Protein AF-A0A3M1B9X0-F1 (afdb_monomer)

Secondary structure (DSSP, 8-state):
--TTS-THHHHHHHHHHHHHHHHHHHHHHHHHHHHHHHHHHHHHHHHHHHHHHTB--SSTT----B--HHHHHHHH--

Solvent-accessible surface area (backbone atoms only — not comparable to full-atom values): 4728 Å² total; per-residue (Å²): 145,76,89,70,85,48,81,65,58,66,56,57,60,60,60,52,52,59,56,51,50,52,49,50,52,50,52,50,51,51,54,49,49,52,54,54,49,53,50,48,62,67,45,48,61,54,51,50,50,54,61,56,66,26,44,66,39,100,45,95,88,52,89,79,47,86,44,65,60,66,62,54,49,57,73,66,62,123

pLDDT: mean 76.31, std 15.63, range [48.62, 97.94]

Mean predicted aligned error: 12.6 Å

Foldseek 3Di:
DPPPPDPVVVVVVVVVPVVVVVVVVVVVVVVVCVVVVVVCVVCVVVVVVVVQVQQPDPDSPDRPDGDPVVVVVVVVPD

Structure (mmCIF, N/CA/C/O backbone):
data_AF-A0A3M1B9X0-F1
#
_entry.id   AF-A0A3M1B9X0-F1
#
loop_
_atom_site.group_PDB
_atom_site.id
_atom_site.type_symbol
_atom_site.label_atom_id
_atom_site.label_alt_id
_atom_site.label_comp_id
_atom_site.label_asym_id
_atom_site.label_entity_id
_atom_site.label_seq_id
_atom_site.pdbx_PDB_ins_code
_atom_site.Cartn_x
_atom_site.Cartn_y
_atom_site.Cartn_z
_atom_site.occupancy
_atom_site.B_iso_or_equiv
_atom_site.auth_seq_id
_atom_site.auth_comp_id
_atom_site.auth_asym_id
_atom_site.auth_atom_id
_atom_site.pdbx_PDB_model_num
ATOM 1 N N . MET A 1 1 ? 29.385 -2.205 -57.683 1.00 48.62 1 MET A N 1
ATOM 2 C CA . MET A 1 1 ? 29.815 -1.432 -56.490 1.00 48.62 1 MET A CA 1
ATOM 3 C C . MET A 1 1 ? 28.642 -1.118 -55.537 1.00 48.62 1 MET A C 1
ATOM 5 O O . MET A 1 1 ? 28.519 0.009 -55.091 1.00 48.62 1 MET A O 1
ATOM 9 N N . SER A 1 2 ? 27.773 -2.085 -55.189 1.00 57.22 2 SER A N 1
ATOM 10 C CA . SER A 1 2 ? 26.632 -1.854 -54.261 1.00 57.22 2 SER A CA 1
ATOM 11 C C . SER A 1 2 ? 26.470 -2.944 -53.179 1.00 57.22 2 SER A C 1
ATOM 13 O O . SER A 1 2 ? 25.687 -2.792 -52.252 1.00 57.22 2 SER A O 1
ATOM 15 N N . ALA A 1 3 ? 27.283 -4.005 -53.204 1.00 57.81 3 ALA A N 1
ATOM 16 C CA . ALA A 1 3 ? 27.176 -5.132 -52.267 1.00 57.81 3 ALA A CA 1
ATOM 17 C C . ALA A 1 3 ? 28.097 -5.025 -51.029 1.00 57.81 3 ALA A C 1
ATOM 19 O O . ALA A 1 3 ? 28.376 -6.024 -50.376 1.00 57.81 3 ALA A O 1
ATOM 20 N N . MET A 1 4 ? 28.592 -3.824 -50.708 1.00 56.72 4 MET A N 1
ATOM 21 C CA . MET A 1 4 ? 29.501 -3.576 -49.576 1.00 56.72 4 MET A CA 1
ATOM 22 C C . MET A 1 4 ? 28.887 -2.642 -48.516 1.00 56.72 4 MET A C 1
ATOM 24 O O . MET A 1 4 ? 29.609 -2.116 -47.673 1.00 56.72 4 MET A O 1
ATOM 28 N N . ALA A 1 5 ? 27.559 -2.445 -48.530 1.00 59.88 5 ALA A N 1
ATOM 29 C CA . ALA A 1 5 ? 26.805 -1.914 -47.389 1.00 59.88 5 ALA A CA 1
ATOM 30 C C . ALA A 1 5 ? 26.751 -3.022 -46.324 1.00 59.88 5 ALA A C 1
ATOM 32 O O . ALA A 1 5 ? 25.896 -3.904 -46.301 1.00 59.88 5 ALA A O 1
ATOM 33 N N . ASN A 1 6 ? 27.850 -3.049 -45.587 1.00 60.91 6 ASN A N 1
ATOM 34 C CA . ASN A 1 6 ? 28.471 -4.194 -44.960 1.00 60.91 6 ASN A CA 1
ATOM 35 C C . ASN A 1 6 ? 27.737 -4.609 -43.677 1.00 60.91 6 ASN A C 1
ATOM 37 O O . ASN A 1 6 ? 27.219 -3.785 -42.925 1.00 60.91 6 ASN A O 1
ATOM 41 N N . SER A 1 7 ? 27.797 -5.905 -43.384 1.00 62.62 7 SER A N 1
ATOM 42 C CA . SER A 1 7 ? 27.444 -6.628 -42.147 1.00 62.62 7 SER A CA 1
ATOM 43 C C . SER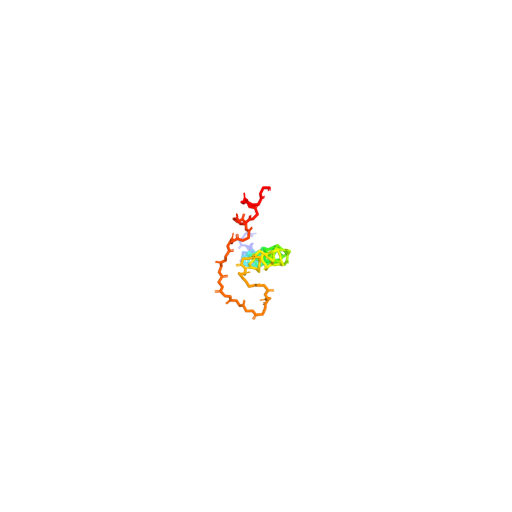 A 1 7 ? 27.772 -5.951 -40.791 1.00 62.62 7 SER A C 1
ATOM 45 O O . SER A 1 7 ? 27.454 -6.473 -39.718 1.00 62.62 7 SER A O 1
ATOM 47 N N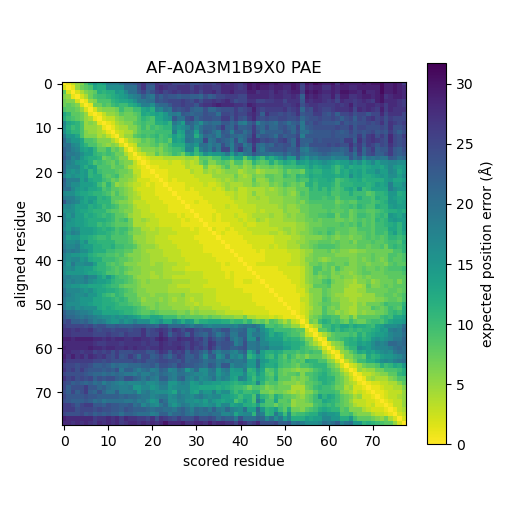 . THR A 1 8 ? 28.460 -4.814 -40.796 1.00 66.06 8 THR A N 1
ATOM 48 C CA . THR A 1 8 ? 28.745 -3.935 -39.660 1.00 66.06 8 THR A CA 1
ATOM 49 C C . THR A 1 8 ? 27.511 -3.191 -39.141 1.00 66.06 8 THR A C 1
ATOM 51 O O . THR A 1 8 ? 27.379 -3.065 -37.922 1.00 66.06 8 THR A O 1
ATOM 54 N N . ASP A 1 9 ? 26.577 -2.770 -39.999 1.00 63.91 9 ASP A N 1
ATOM 55 C CA . ASP A 1 9 ? 25.387 -2.012 -39.562 1.00 63.91 9 ASP A CA 1
ATOM 56 C C . ASP A 1 9 ? 24.324 -2.898 -38.904 1.00 63.91 9 ASP A C 1
ATOM 58 O O . ASP A 1 9 ? 23.767 -2.552 -37.858 1.00 63.91 9 ASP A O 1
ATOM 62 N N . ALA A 1 10 ? 24.132 -4.113 -39.424 1.00 63.06 10 ALA A N 1
ATOM 63 C CA . ALA A 1 10 ? 23.205 -5.095 -38.857 1.00 63.06 10 ALA A CA 1
ATOM 64 C C . ALA A 1 10 ? 23.555 -5.476 -37.401 1.00 63.06 10 ALA A C 1
ATOM 66 O O . ALA A 1 10 ? 22.674 -5.706 -36.569 1.00 63.06 10 ALA A O 1
ATOM 67 N N . ARG A 1 11 ? 24.849 -5.477 -37.048 1.00 62.38 11 ARG A N 1
ATOM 68 C CA . ARG A 1 11 ? 25.330 -5.758 -35.682 1.00 62.38 11 ARG A CA 1
ATOM 69 C C . ARG A 1 11 ? 25.177 -4.571 -34.726 1.00 62.38 11 ARG A C 1
ATOM 71 O O . ARG A 1 11 ? 25.037 -4.779 -33.520 1.00 62.38 11 ARG A O 1
ATOM 78 N N . ARG A 1 12 ? 25.161 -3.335 -35.238 1.00 61.91 12 ARG A N 1
ATOM 79 C CA . ARG A 1 12 ? 24.942 -2.121 -34.429 1.00 61.91 12 ARG A CA 1
ATOM 80 C C . ARG A 1 12 ? 23.483 -1.974 -33.993 1.00 61.91 12 ARG A C 1
ATOM 82 O O . ARG A 1 12 ? 23.231 -1.544 -32.867 1.00 61.91 12 ARG A O 1
ATOM 89 N N . LEU A 1 13 ? 22.534 -2.382 -34.838 1.00 63.72 13 LEU A N 1
ATOM 90 C CA . LEU A 1 13 ? 21.100 -2.319 -34.532 1.00 63.72 13 LEU A CA 1
ATOM 91 C C . LEU A 1 13 ? 20.661 -3.388 -33.514 1.00 63.72 13 LEU A C 1
ATOM 93 O O . LEU A 1 13 ? 19.851 -3.088 -32.637 1.00 63.72 13 LEU A O 1
ATOM 97 N N . SER A 1 14 ? 21.232 -4.602 -33.550 1.00 61.00 14 SER A N 1
ATOM 98 C CA . SER A 1 14 ? 20.810 -5.687 -32.642 1.00 61.00 14 SER A CA 1
ATOM 99 C C . SER A 1 14 ? 21.365 -5.570 -31.213 1.00 61.00 14 SER A C 1
ATOM 101 O O . SER A 1 14 ? 20.712 -5.989 -30.257 1.00 61.00 14 SER A O 1
ATOM 103 N N . ARG A 1 15 ? 22.538 -4.946 -31.025 1.00 60.00 15 ARG A N 1
ATOM 104 C CA . ARG A 1 15 ? 23.083 -4.679 -29.678 1.00 60.00 15 ARG A CA 1
ATOM 105 C C . ARG A 1 15 ? 22.291 -3.616 -28.915 1.00 60.00 15 ARG A C 1
ATOM 107 O O . ARG A 1 15 ? 22.177 -3.710 -27.695 1.00 60.00 15 ARG A O 1
ATOM 114 N N . ARG A 1 16 ? 21.718 -2.631 -29.615 1.00 63.09 16 ARG A N 1
ATOM 115 C CA . ARG A 1 16 ? 20.945 -1.539 -28.998 1.00 63.09 16 ARG A CA 1
ATOM 116 C C . ARG A 1 16 ? 19.626 -2.006 -28.375 1.00 63.09 16 ARG A C 1
ATOM 118 O O . ARG A 1 16 ? 19.210 -1.444 -27.368 1.00 63.09 16 ARG A O 1
ATOM 125 N N . SER A 1 17 ? 18.980 -3.035 -28.920 1.00 65.12 17 SER A N 1
ATOM 126 C CA . SER A 1 17 ? 17.623 -3.428 -28.515 1.00 65.12 17 SER A CA 1
ATOM 127 C C . SER A 1 17 ? 17.565 -4.248 -27.222 1.00 65.12 17 SER A C 1
ATOM 129 O O . SER A 1 17 ? 16.664 -4.039 -26.412 1.00 65.12 17 SER A O 1
ATOM 131 N N . ARG A 1 18 ? 18.540 -5.134 -26.969 1.00 73.38 18 ARG A N 1
ATOM 132 C CA . ARG A 1 18 ? 18.577 -5.958 -25.741 1.00 73.38 18 ARG A CA 1
ATOM 133 C C . ARG A 1 18 ? 18.850 -5.131 -24.487 1.00 73.38 18 ARG A C 1
ATOM 135 O O . ARG A 1 18 ? 18.173 -5.299 -23.477 1.00 73.38 18 ARG A O 1
ATOM 142 N N . VAL A 1 19 ? 19.810 -4.212 -24.572 1.00 80.62 19 VAL A N 1
ATOM 143 C CA . VAL A 1 19 ? 20.162 -3.318 -23.460 1.00 80.62 19 VAL A CA 1
ATOM 144 C C . VAL A 1 19 ? 19.019 -2.342 -23.182 1.00 80.62 19 VAL A C 1
ATOM 146 O O . VAL A 1 19 ? 18.631 -2.186 -22.030 1.00 80.62 19 VAL A O 1
ATOM 149 N N . ALA A 1 20 ? 18.403 -1.769 -24.223 1.00 84.50 20 ALA A N 1
ATOM 150 C CA . ALA A 1 20 ? 17.257 -0.874 -24.064 1.00 84.50 20 ALA A CA 1
ATOM 151 C C . ALA A 1 20 ? 16.029 -1.576 -23.456 1.00 84.50 20 ALA A C 1
ATOM 153 O O . ALA A 1 20 ? 15.336 -0.988 -22.628 1.00 84.50 20 ALA A O 1
ATOM 154 N N . TYR A 1 21 ? 15.766 -2.835 -23.827 1.00 84.19 21 TYR A N 1
ATOM 155 C CA . TYR A 1 21 ? 14.681 -3.624 -23.237 1.00 84.19 21 TYR A CA 1
ATOM 156 C C . TYR A 1 21 ? 14.914 -3.892 -21.744 1.00 84.19 21 TYR A C 1
ATOM 158 O O . TYR A 1 21 ? 14.030 -3.640 -20.925 1.00 84.19 21 TYR A O 1
ATOM 166 N N . LEU A 1 22 ? 16.114 -4.353 -21.375 1.00 87.69 22 LEU A N 1
ATOM 167 C CA . LEU A 1 22 ? 16.461 -4.614 -19.975 1.00 87.69 22 LEU A CA 1
ATOM 168 C C . LEU A 1 22 ? 16.446 -3.329 -19.142 1.00 87.69 22 LEU A C 1
ATOM 170 O O . LEU A 1 22 ? 15.885 -3.321 -18.050 1.00 87.69 22 LEU A O 1
ATOM 174 N N . GLN A 1 23 ? 16.977 -2.231 -19.684 1.00 90.38 23 GLN A N 1
ATOM 175 C CA . GLN A 1 23 ? 16.950 -0.919 -19.041 1.00 90.38 23 GLN A CA 1
ATOM 176 C C . GLN A 1 23 ? 15.517 -0.444 -18.792 1.00 90.38 23 GLN A C 1
ATOM 178 O O . GLN A 1 23 ? 15.216 0.000 -17.689 1.00 90.38 23 GLN A O 1
ATOM 183 N N . LYS A 1 24 ? 14.616 -0.572 -19.776 1.00 89.44 24 LYS A N 1
ATOM 184 C CA . LYS A 1 24 ? 13.201 -0.226 -19.589 1.00 89.44 24 LYS A CA 1
ATOM 185 C C . LYS A 1 24 ? 12.547 -1.078 -1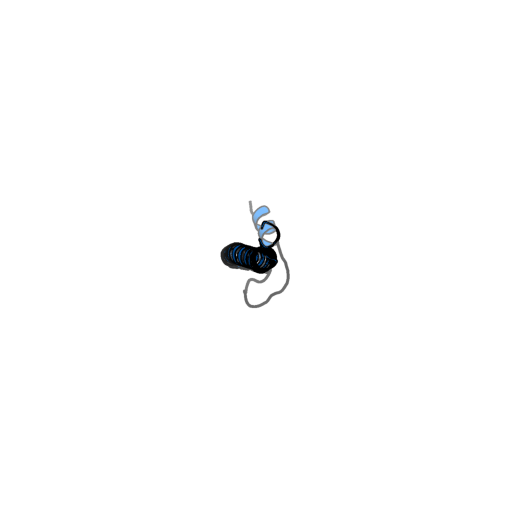8.506 1.00 89.44 24 LYS A C 1
ATOM 187 O O . LYS A 1 24 ? 11.850 -0.525 -17.665 1.00 89.44 24 LYS A O 1
ATOM 192 N N . ARG A 1 25 ? 12.800 -2.390 -18.489 1.00 92.19 25 ARG A N 1
ATOM 193 C CA . ARG A 1 25 ? 12.216 -3.292 -17.486 1.00 92.19 25 ARG A CA 1
ATOM 194 C C . ARG A 1 25 ? 12.710 -2.980 -16.074 1.00 92.19 25 ARG A C 1
ATOM 196 O O . ARG A 1 25 ? 11.905 -2.952 -15.151 1.00 92.19 25 ARG A O 1
ATOM 203 N N . ILE A 1 26 ? 14.003 -2.693 -15.917 1.00 95.12 26 ILE A N 1
ATOM 204 C CA . ILE A 1 26 ? 14.583 -2.266 -14.636 1.00 95.12 26 ILE A CA 1
ATOM 205 C C . ILE A 1 26 ? 14.013 -0.908 -14.223 1.00 95.12 26 ILE A C 1
ATOM 207 O O . ILE A 1 26 ? 13.548 -0.771 -13.100 1.00 95.12 26 ILE A O 1
ATOM 211 N N . ALA A 1 27 ? 13.982 0.075 -15.125 1.00 92.25 27 ALA A N 1
ATOM 212 C CA . ALA A 1 27 ? 13.442 1.401 -14.832 1.00 92.25 27 ALA A CA 1
ATOM 213 C C . ALA A 1 27 ? 11.964 1.342 -14.415 1.00 92.25 27 ALA A C 1
ATOM 215 O O . ALA A 1 27 ? 11.569 1.993 -13.452 1.00 92.25 27 ALA A O 1
ATOM 216 N N . GLN A 1 28 ? 11.158 0.524 -15.096 1.00 93.50 28 GLN A N 1
ATOM 217 C CA . GLN A 1 28 ? 9.758 0.298 -14.737 1.00 93.50 28 GLN A CA 1
ATOM 218 C C . GLN A 1 28 ? 9.617 -0.407 -13.387 1.00 93.50 28 GLN A C 1
ATOM 220 O O . GLN A 1 28 ? 8.802 0.019 -12.573 1.00 93.50 28 GLN A O 1
ATOM 225 N N . ALA A 1 29 ? 10.422 -1.439 -13.121 1.00 95.38 29 ALA A N 1
ATOM 226 C CA . ALA A 1 29 ? 10.409 -2.131 -11.836 1.00 95.38 29 ALA A CA 1
ATOM 227 C C . ALA A 1 29 ? 10.770 -1.175 -10.691 1.00 95.38 29 ALA A C 1
ATOM 229 O O . ALA A 1 29 ? 10.052 -1.105 -9.699 1.00 95.38 29 ALA A O 1
ATOM 230 N N . VAL A 1 30 ? 11.822 -0.378 -10.868 1.00 96.69 30 VAL A N 1
ATOM 231 C CA . VAL A 1 30 ? 12.278 0.625 -9.902 1.00 96.69 30 VAL A CA 1
ATOM 232 C C . VAL A 1 30 ? 11.202 1.682 -9.653 1.00 96.69 30 VAL A C 1
ATOM 234 O O . VAL A 1 30 ? 10.857 1.932 -8.503 1.00 96.69 30 VAL A O 1
ATOM 237 N N . LEU A 1 31 ? 10.607 2.249 -10.708 1.00 95.56 31 LEU A N 1
ATOM 238 C CA . LEU A 1 31 ? 9.519 3.223 -10.571 1.00 95.56 31 LEU A CA 1
ATOM 239 C C . LEU A 1 31 ? 8.317 2.626 -9.831 1.00 95.56 31 LEU A C 1
ATOM 241 O O . LEU A 1 31 ? 7.758 3.264 -8.940 1.00 95.56 31 LEU A O 1
ATOM 245 N N . SER A 1 32 ? 7.941 1.392 -10.176 1.00 94.25 32 SER A N 1
ATOM 246 C CA . SER A 1 32 ? 6.837 0.702 -9.513 1.00 94.25 32 SER A CA 1
ATOM 247 C C . SER A 1 32 ? 7.142 0.446 -8.036 1.00 94.25 32 SER A C 1
ATOM 249 O O . SER A 1 32 ? 6.292 0.711 -7.192 1.00 94.25 32 SER A O 1
ATOM 251 N N . LEU A 1 33 ? 8.368 0.030 -7.704 1.00 97.44 33 LEU A N 1
ATOM 252 C CA . LEU A 1 33 ? 8.800 -0.203 -6.331 1.00 97.44 33 LEU A CA 1
ATOM 253 C C . LEU A 1 33 ? 8.793 1.090 -5.512 1.00 97.44 33 LEU A C 1
ATOM 255 O O . LEU A 1 33 ? 8.339 1.073 -4.374 1.00 97.44 33 LEU A O 1
ATOM 259 N N . TYR A 1 34 ? 9.233 2.213 -6.088 1.00 95.94 34 TYR A N 1
ATOM 260 C CA . TYR A 1 34 ? 9.154 3.516 -5.425 1.00 95.94 34 TYR A CA 1
ATOM 261 C C . TYR A 1 34 ? 7.707 3.936 -5.149 1.00 95.94 34 TYR A C 1
ATOM 263 O O . TYR A 1 34 ? 7.407 4.367 -4.037 1.00 95.94 34 TYR A O 1
ATOM 271 N N . GLY A 1 35 ? 6.805 3.774 -6.123 1.00 96.31 35 GLY A N 1
ATOM 272 C CA . GLY A 1 35 ? 5.385 4.082 -5.942 1.00 96.31 35 GLY A CA 1
ATOM 273 C C . GLY A 1 35 ? 4.750 3.232 -4.840 1.00 96.31 35 GLY A C 1
ATOM 274 O O . GLY A 1 35 ? 4.194 3.765 -3.881 1.00 96.31 35 GLY A O 1
ATOM 275 N N . TRP A 1 36 ? 4.898 1.909 -4.932 1.00 97.12 36 TRP A N 1
ATOM 276 C CA . TRP A 1 36 ? 4.394 0.976 -3.923 1.00 97.12 36 TRP A CA 1
ATOM 277 C C . TRP A 1 36 ? 5.019 1.199 -2.546 1.00 97.12 36 TRP A C 1
ATOM 279 O O . TRP A 1 36 ? 4.308 1.137 -1.549 1.00 97.12 36 TRP A O 1
ATOM 289 N N . GLY A 1 37 ? 6.317 1.502 -2.477 1.00 97.94 37 GLY A N 1
ATOM 290 C CA . GLY A 1 37 ? 7.013 1.812 -1.230 1.00 97.94 37 GLY A CA 1
ATOM 291 C C . GLY A 1 37 ? 6.491 3.084 -0.565 1.00 97.94 37 GLY A C 1
ATOM 292 O O . GLY A 1 37 ? 6.271 3.091 0.644 1.00 97.94 37 GLY A O 1
ATOM 293 N N . GLY A 1 38 ? 6.220 4.134 -1.346 1.00 96.81 38 GLY A N 1
ATOM 294 C CA . GLY A 1 38 ? 5.606 5.366 -0.847 1.00 96.81 38 GLY A CA 1
ATOM 295 C C . GLY A 1 38 ? 4.209 5.129 -0.272 1.00 96.81 38 GLY A C 1
ATOM 296 O O . GLY A 1 38 ? 3.923 5.554 0.847 1.00 96.81 38 GLY A O 1
ATOM 297 N N . TYR A 1 39 ? 3.362 4.383 -0.990 1.00 97.44 39 TYR A N 1
ATOM 298 C CA . TYR A 1 39 ? 2.056 3.971 -0.470 1.00 97.44 39 TYR A CA 1
ATOM 299 C C . TYR A 1 39 ? 2.205 3.125 0.798 1.00 97.44 39 TYR A C 1
ATO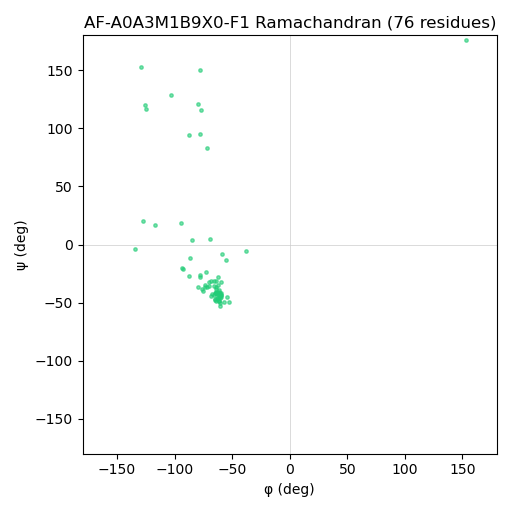M 301 O O . TYR A 1 39 ? 1.613 3.451 1.822 1.00 97.44 39 TYR A O 1
ATOM 309 N N . ALA A 1 40 ? 3.045 2.090 0.785 1.00 97.56 40 ALA A N 1
ATOM 310 C CA . ALA A 1 40 ? 3.270 1.258 1.961 1.00 97.56 40 ALA A CA 1
ATOM 311 C C . ALA A 1 40 ? 3.691 2.102 3.172 1.00 97.56 40 ALA A C 1
ATOM 313 O O . ALA A 1 40 ? 3.100 1.951 4.230 1.00 97.56 40 ALA A O 1
ATOM 314 N N . PHE A 1 41 ? 4.619 3.049 3.019 1.00 96.44 41 PHE A N 1
ATOM 315 C CA . PHE A 1 41 ? 5.056 3.925 4.107 1.00 96.44 41 PHE A CA 1
ATOM 316 C C . PHE A 1 41 ? 3.920 4.768 4.709 1.00 96.44 41 PHE A C 1
ATOM 318 O O . PHE A 1 41 ? 3.821 4.859 5.930 1.00 96.44 41 PHE A O 1
ATOM 325 N N . MET A 1 42 ? 3.047 5.359 3.884 1.00 96.62 42 MET A N 1
ATOM 326 C CA . MET A 1 42 ? 1.929 6.170 4.389 1.00 96.62 42 MET A CA 1
ATOM 327 C C . MET A 1 42 ? 0.830 5.327 5.043 1.00 96.62 42 MET A C 1
ATOM 329 O O . MET A 1 42 ? 0.230 5.754 6.028 1.00 96.62 42 MET A O 1
ATOM 333 N N . TYR A 1 43 ? 0.560 4.135 4.508 1.00 96.50 43 TYR A N 1
ATOM 334 C CA . TYR A 1 43 ? -0.522 3.277 4.991 1.00 96.50 43 TYR A CA 1
ATOM 335 C C . TYR A 1 43 ? -0.099 2.362 6.144 1.00 96.50 43 TYR A C 1
ATOM 337 O O . TYR A 1 43 ? -0.939 2.023 6.972 1.00 96.50 43 TYR A O 1
ATOM 345 N N . LEU A 1 44 ? 1.181 1.998 6.258 1.00 97.31 44 LEU A N 1
ATOM 346 C CA . LEU A 1 44 ? 1.700 1.157 7.339 1.00 97.31 44 LEU A CA 1
ATOM 347 C C . LEU A 1 44 ? 1.331 1.673 8.744 1.00 97.31 44 LEU A C 1
ATOM 349 O O . LEU A 1 44 ? 0.791 0.876 9.509 1.00 97.31 44 LEU A O 1
ATOM 353 N N . PRO A 1 45 ? 1.530 2.959 9.114 1.00 95.12 45 PRO A N 1
ATOM 354 C CA . PRO A 1 45 ? 1.141 3.441 10.441 1.00 95.12 45 PRO A CA 1
ATOM 355 C C . PRO A 1 45 ? -0.373 3.375 10.667 1.00 95.12 45 PRO A C 1
ATOM 357 O O . PRO A 1 45 ? -0.811 3.027 11.759 1.00 95.12 45 PRO A O 1
ATOM 360 N N . ILE A 1 46 ? -1.177 3.641 9.634 1.00 95.56 46 ILE A N 1
ATOM 361 C CA . ILE A 1 46 ? -2.640 3.544 9.712 1.00 95.56 46 ILE A CA 1
ATOM 362 C C . ILE A 1 46 ? -3.053 2.089 9.958 1.00 95.56 46 ILE A C 1
ATOM 364 O O . ILE A 1 46 ? -3.844 1.817 10.855 1.00 95.56 46 ILE A O 1
ATOM 368 N N . VAL A 1 47 ? -2.482 1.141 9.211 1.00 94.75 47 VAL A N 1
ATOM 369 C CA . VAL A 1 47 ? -2.749 -0.296 9.375 1.00 94.75 47 VAL A CA 1
ATOM 370 C C . VAL A 1 47 ? -2.323 -0.777 10.759 1.00 94.75 47 VAL A C 1
ATOM 372 O O . VAL A 1 47 ? -3.068 -1.518 11.391 1.00 94.75 47 VAL A O 1
ATOM 375 N N . ILE A 1 48 ? -1.171 -0.326 11.262 1.00 90.38 48 ILE A N 1
ATOM 376 C CA . ILE A 1 48 ? -0.717 -0.624 12.624 1.00 90.38 48 ILE A CA 1
ATOM 377 C C . ILE A 1 48 ? -1.762 -0.154 13.640 1.00 90.38 48 ILE A C 1
ATOM 379 O O . ILE A 1 48 ? -2.178 -0.946 14.479 1.00 90.38 48 ILE A O 1
ATOM 383 N N . LEU A 1 49 ? -2.240 1.091 13.538 1.00 88.12 49 LEU A N 1
ATOM 384 C CA . LEU A 1 49 ? -3.283 1.613 14.427 1.00 88.12 49 LEU A CA 1
ATOM 385 C C . LEU A 1 49 ? -4.582 0.811 14.333 1.00 88.12 49 LEU A C 1
ATOM 387 O O . LEU A 1 49 ? -5.178 0.514 15.361 1.00 88.12 49 LEU A O 1
ATOM 391 N N . VAL A 1 50 ? -5.000 0.421 13.128 1.00 87.38 50 VAL A N 1
ATOM 392 C CA . VAL A 1 50 ? -6.179 -0.431 12.924 1.00 87.38 50 VAL A CA 1
ATOM 393 C C . VAL A 1 50 ? -5.988 -1.783 13.615 1.00 87.38 50 VAL A C 1
ATOM 395 O O . VAL A 1 50 ? -6.849 -2.189 14.387 1.00 87.38 50 VAL A O 1
ATOM 398 N N . VAL A 1 51 ? -4.849 -2.452 13.420 1.00 84.69 51 VAL A N 1
ATOM 399 C CA . VAL A 1 51 ? -4.538 -3.735 14.076 1.00 84.69 51 VAL A CA 1
ATOM 400 C C . VAL A 1 51 ? -4.514 -3.588 15.597 1.00 84.69 51 VAL A C 1
ATOM 402 O O . VAL A 1 51 ? -5.108 -4.405 16.298 1.00 84.69 51 VAL A O 1
ATOM 405 N N . PHE A 1 52 ? -3.883 -2.532 16.115 1.00 78.38 52 PHE A N 1
ATOM 406 C CA . PHE A 1 52 ? -3.881 -2.240 17.548 1.00 78.38 52 PHE A CA 1
ATOM 407 C C . PHE A 1 52 ? -5.269 -1.887 18.083 1.00 78.38 52 PHE A C 1
ATOM 409 O O . PHE A 1 52 ? -5.557 -2.221 19.228 1.00 78.38 52 PHE A O 1
ATOM 416 N N . SER A 1 53 ? -6.135 -1.265 17.277 1.00 75.88 53 SER A N 1
ATOM 417 C CA . SER A 1 53 ? -7.496 -0.921 17.697 1.00 75.88 53 SER A CA 1
ATOM 418 C C . SER A 1 53 ? -8.315 -2.155 18.041 1.00 75.88 53 SER A C 1
ATOM 420 O O . SER A 1 53 ? -9.174 -2.059 18.899 1.00 75.88 53 SER A O 1
ATOM 422 N N . PHE A 1 54 ? -8.017 -3.307 17.434 1.00 74.75 5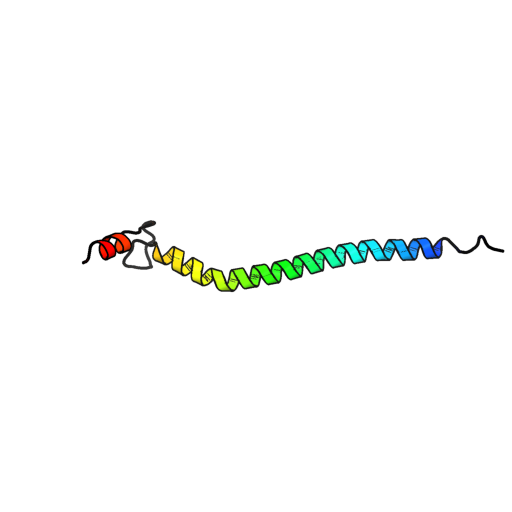4 PHE A N 1
ATOM 423 C CA . PHE A 1 54 ? -8.695 -4.572 17.709 1.00 74.75 54 PHE A CA 1
ATOM 424 C C . PHE A 1 54 ? -8.124 -5.347 18.908 1.00 74.75 54 PHE A C 1
ATOM 426 O O . PHE A 1 54 ? -8.578 -6.460 19.173 1.00 74.75 54 PHE A O 1
ATOM 433 N N . ASN A 1 55 ? -7.141 -4.803 19.633 1.00 68.50 55 ASN A N 1
ATOM 434 C CA . ASN A 1 55 ? -6.588 -5.448 20.821 1.00 68.50 55 ASN A CA 1
ATOM 435 C C . ASN A 1 55 ? -7.538 -5.279 22.025 1.00 68.50 55 ASN A C 1
ATOM 437 O O . ASN A 1 55 ? -7.729 -4.170 22.512 1.00 68.50 55 ASN A O 1
ATOM 441 N N . ASP A 1 56 ? -8.087 -6.388 22.533 1.00 55.69 56 ASP A N 1
ATOM 442 C CA . ASP A 1 56 ? -9.072 -6.440 23.637 1.00 55.69 56 ASP A CA 1
ATOM 443 C C . ASP A 1 56 ? -8.543 -6.056 25.032 1.00 55.69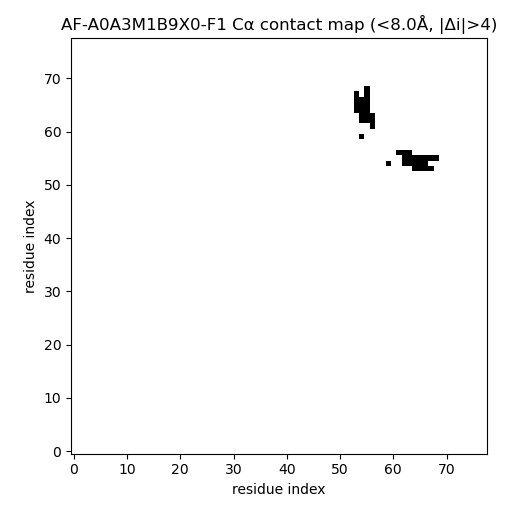 56 ASP A C 1
ATOM 445 O O . ASP A 1 56 ? -9.239 -6.184 26.038 1.00 55.69 56 ASP A O 1
ATOM 449 N N . SER A 1 57 ? -7.289 -5.620 25.138 1.00 53.75 57 SER A N 1
ATOM 450 C CA . SER A 1 57 ? -6.647 -5.383 26.427 1.00 53.75 57 SER A CA 1
ATOM 451 C C . SER A 1 57 ? -6.580 -3.892 26.759 1.00 53.75 57 SER A C 1
ATOM 453 O O . SER A 1 57 ? -6.036 -3.096 25.996 1.00 53.75 57 SER A O 1
ATOM 455 N N . ARG A 1 58 ? -7.038 -3.505 27.964 1.00 56.94 58 ARG A N 1
ATOM 456 C CA . ARG A 1 58 ? -6.848 -2.151 28.546 1.00 56.94 58 ARG A CA 1
ATOM 457 C C . ARG A 1 58 ? -5.370 -1.752 28.690 1.00 56.94 58 ARG A C 1
ATOM 459 O O . ARG A 1 58 ? -5.073 -0.614 29.045 1.00 56.94 58 ARG A O 1
ATOM 466 N N . SER A 1 59 ? -4.450 -2.686 28.454 1.00 51.47 59 SER A N 1
ATOM 467 C CA . SER A 1 59 ? -3.011 -2.477 28.472 1.00 51.47 59 SER A CA 1
ATOM 468 C C . SER A 1 59 ? -2.400 -2.950 27.150 1.00 51.47 59 SER A C 1
ATOM 470 O O . SER A 1 59 ? -2.468 -4.131 26.813 1.00 51.47 59 SER A O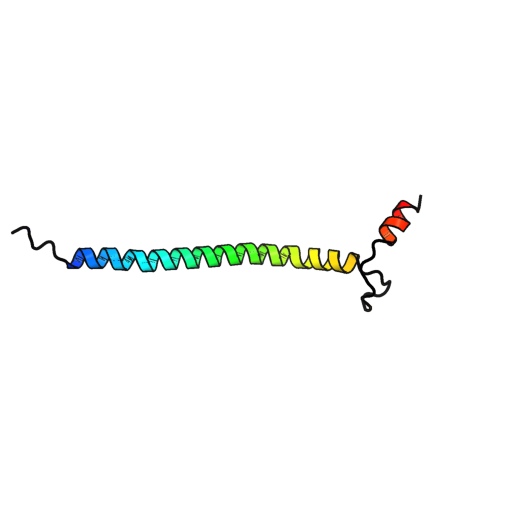 1
ATOM 472 N N . THR A 1 60 ? -1.743 -2.037 26.429 1.00 55.31 60 THR A N 1
ATOM 473 C CA . THR A 1 60 ? -1.063 -2.256 25.134 1.00 55.31 60 THR A CA 1
ATOM 474 C C . THR A 1 60 ? -0.018 -3.389 25.161 1.00 55.31 60 THR A C 1
ATOM 476 O O . THR A 1 60 ? 0.425 -3.842 24.111 1.00 55.31 60 THR A O 1
ATOM 479 N N . ALA A 1 61 ? 0.375 -3.862 26.350 1.00 59.41 61 ALA A N 1
ATOM 480 C CA . ALA A 1 61 ? 1.429 -4.852 26.560 1.00 59.41 61 ALA A CA 1
ATOM 481 C C . ALA A 1 61 ? 0.981 -6.326 26.472 1.00 59.41 61 ALA A C 1
ATOM 483 O O . ALA A 1 61 ? 1.842 -7.201 26.420 1.00 59.41 61 ALA A O 1
ATOM 484 N N . GLN A 1 62 ? -0.323 -6.634 26.457 1.00 56.94 62 GLN A N 1
ATOM 485 C CA . GLN A 1 62 ? -0.805 -8.020 26.350 1.00 56.94 62 GLN A CA 1
ATOM 486 C C . GLN A 1 62 ? -1.755 -8.171 25.163 1.00 56.94 62 GLN A C 1
ATOM 488 O O . GLN A 1 62 ? -2.815 -7.552 25.129 1.00 56.94 62 GLN A O 1
ATOM 493 N N . TRP A 1 63 ? -1.362 -8.983 24.180 1.00 61.22 63 TRP A N 1
ATOM 494 C CA . TRP A 1 63 ? -2.168 -9.289 22.997 1.00 61.22 63 TRP A CA 1
ATOM 495 C C . TRP A 1 63 ? -3.0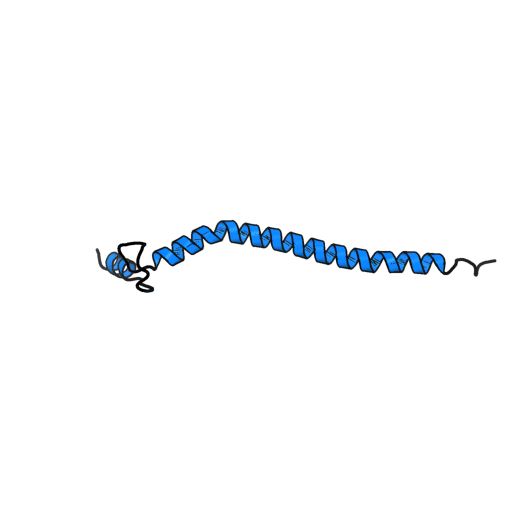72 -10.482 23.326 1.00 61.22 63 TRP A C 1
ATOM 497 O O . TRP A 1 63 ? -2.628 -11.627 23.285 1.00 61.22 63 TRP A O 1
ATOM 507 N N . VAL A 1 64 ? -4.307 -10.211 23.761 1.00 61.59 64 VAL A N 1
ATOM 508 C CA . VAL A 1 64 ? -5.224 -11.249 24.284 1.00 61.59 64 VAL A CA 1
ATOM 509 C C . VAL A 1 64 ? -6.159 -11.803 23.193 1.00 61.59 64 VAL A C 1
ATOM 511 O O . VAL A 1 64 ? -6.642 -12.925 23.310 1.00 61.59 64 VAL A O 1
ATOM 514 N N . GLY A 1 65 ? -6.357 -11.079 22.086 1.00 62.38 65 GLY A N 1
ATOM 515 C CA . GLY A 1 65 ? -7.161 -11.520 20.940 1.00 62.38 65 GLY A CA 1
ATOM 516 C C . GLY A 1 65 ? -7.757 -10.355 20.145 1.00 62.38 65 GLY A C 1
ATOM 517 O O . GLY A 1 65 ? -7.598 -9.196 20.529 1.00 62.38 65 GLY A O 1
ATOM 518 N N . PHE A 1 66 ? -8.435 -10.670 19.034 1.00 66.88 66 PHE A N 1
ATOM 519 C CA . PHE A 1 66 ? -9.239 -9.715 18.262 1.00 66.88 66 PHE A CA 1
ATOM 520 C C . PHE A 1 66 ? -10.589 -9.517 18.955 1.00 66.88 66 PHE A C 1
ATOM 522 O O . PHE A 1 66 ? -11.342 -10.478 19.114 1.00 66.88 66 PHE A O 1
ATOM 529 N N . SER A 1 67 ? -10.909 -8.286 19.340 1.00 67.31 67 SER A N 1
ATOM 530 C CA . SER A 1 67 ? -12.204 -7.940 19.928 1.00 67.31 67 SER A CA 1
ATOM 531 C C . SER A 1 67 ? -12.817 -6.745 19.221 1.00 67.31 67 SER A C 1
ATOM 533 O O . SER A 1 67 ? -12.133 -5.917 18.631 1.00 67.31 67 SER A O 1
ATOM 535 N N . THR A 1 68 ? -14.141 -6.679 19.248 1.00 68.44 68 THR A N 1
ATOM 536 C CA . THR A 1 68 ? -14.934 -5.518 18.824 1.00 68.44 68 THR A CA 1
ATOM 537 C C . THR A 1 68 ? -15.912 -5.122 19.925 1.00 68.44 68 THR A C 1
ATOM 539 O O . THR A 1 68 ? -16.932 -4.485 19.664 1.00 68.44 68 THR A O 1
ATOM 542 N N . ARG A 1 69 ? -15.641 -5.541 21.167 1.00 69.44 69 ARG A N 1
ATOM 543 C CA . ARG A 1 69 ? -16.577 -5.433 22.286 1.00 69.44 69 ARG A CA 1
ATOM 544 C C . ARG A 1 69 ? -16.950 -3.985 22.602 1.00 69.44 69 ARG A C 1
ATOM 546 O O . ARG A 1 69 ? -18.126 -3.712 22.805 1.00 69.44 69 ARG A O 1
ATOM 553 N N . TRP A 1 70 ? -15.998 -3.055 22.558 1.00 68.06 70 TRP A N 1
ATOM 554 C CA . TRP A 1 70 ? -16.265 -1.628 22.787 1.00 68.06 70 TRP A CA 1
ATOM 555 C C . TRP A 1 70 ? -17.180 -1.014 21.723 1.00 68.06 70 TRP A C 1
ATOM 557 O O . TRP A 1 70 ? -17.962 -0.132 22.054 1.00 68.06 70 TRP A O 1
ATOM 567 N N . TYR A 1 71 ? -17.137 -1.481 20.467 1.00 70.19 71 TYR A N 1
ATOM 568 C CA . TYR A 1 71 ? -18.081 -1.024 19.438 1.00 70.19 71 TYR A CA 1
ATOM 569 C C . TYR A 1 71 ? -19.514 -1.455 19.779 1.00 70.19 71 TYR A C 1
ATOM 571 O O . TYR A 1 71 ? -20.456 -0.707 19.535 1.00 70.19 71 TYR A O 1
ATOM 579 N N . VAL A 1 72 ? -19.676 -2.640 20.376 1.00 72.88 72 VAL A N 1
ATOM 580 C CA . VAL A 1 72 ? -20.975 -3.148 20.843 1.00 72.88 72 VAL A CA 1
ATOM 581 C C . VAL A 1 72 ? -21.420 -2.450 22.130 1.00 72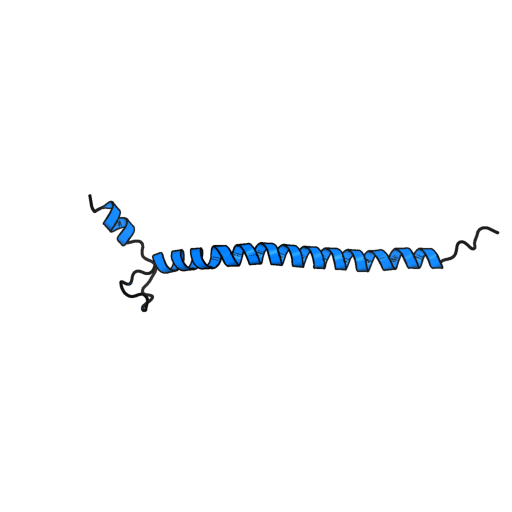.88 72 VAL A C 1
ATOM 583 O O . VAL A 1 72 ? -22.595 -2.123 22.259 1.00 72.88 72 VAL A O 1
ATOM 586 N N . GLU A 1 73 ? -20.509 -2.191 23.071 1.00 74.56 73 GLU A N 1
ATOM 587 C CA . GLU A 1 73 ? -20.799 -1.415 24.285 1.00 74.56 73 GLU A CA 1
ATOM 588 C C . GLU A 1 73 ? -21.198 0.027 23.933 1.00 74.56 73 GLU A C 1
ATOM 590 O O . GLU A 1 73 ? -22.253 0.457 24.377 1.00 74.56 73 GLU A O 1
ATOM 595 N N . MET A 1 74 ? -20.480 0.725 23.042 1.00 71.31 74 MET A N 1
ATOM 596 C CA . MET A 1 74 ? -20.871 2.063 22.560 1.00 71.31 74 MET A CA 1
ATOM 597 C C . MET A 1 74 ? -22.204 2.081 21.809 1.00 71.31 74 MET A C 1
ATOM 599 O O . MET A 1 74 ? -22.933 3.060 21.892 1.00 71.31 74 MET A O 1
ATOM 603 N N . ALA A 1 75 ? -22.534 1.032 21.053 1.00 78.00 75 ALA A N 1
ATOM 604 C CA . ALA A 1 75 ? -23.827 0.953 20.373 1.00 78.00 75 ALA A CA 1
ATOM 605 C C . ALA A 1 75 ? -24.995 0.679 21.342 1.00 78.00 75 ALA A C 1
ATOM 607 O O . ALA A 1 75 ? -26.145 0.976 21.014 1.00 78.00 75 ALA A O 1
ATOM 608 N N . ASN A 1 76 ? -24.708 0.092 22.508 1.00 74.69 76 ASN A N 1
ATOM 609 C CA . ASN A 1 76 ? -25.690 -0.184 23.556 1.00 74.69 76 ASN A CA 1
ATOM 610 C C . ASN A 1 76 ? -25.791 0.934 24.605 1.00 74.69 76 ASN A C 1
ATOM 612 O O . ASN A 1 76 ? -26.822 1.016 25.273 1.00 74.69 76 ASN A O 1
ATOM 616 N N . ASP A 1 77 ? -24.767 1.778 24.737 1.00 61.12 77 ASP A N 1
ATOM 617 C CA . ASP A 1 77 ? -24.779 2.973 25.581 1.00 61.12 77 ASP A CA 1
ATOM 618 C C . ASP A 1 77 ? -25.569 4.076 24.849 1.00 61.12 77 ASP A C 1
ATOM 620 O O . ASP A 1 77 ? -25.066 4.732 23.935 1.00 61.12 77 ASP A O 1
ATOM 624 N N . ARG A 1 78 ? -26.862 4.189 25.173 1.00 58.38 78 ARG A N 1
ATOM 625 C CA . ARG A 1 78 ? -27.743 5.270 24.705 1.00 58.38 78 ARG A CA 1
ATOM 626 C C . ARG A 1 78 ? -27.698 6.458 25.648 1.00 58.38 78 ARG A C 1
ATOM 628 O O . ARG A 1 78 ? -27.790 6.215 26.870 1.00 58.38 78 ARG A O 1
#

Sequence (78 aa):
MSAMANSTDARRLSRRSRVAYLQKRIAQAVLSLYGWGGYAFMYLPIVILVVFSFNDSRSTAQWVGFSTRWYVEMANDR

Radius of gyration: 29.6 Å; Cα contacts (8 Å, |Δi|>4): 20; chains: 1; bounding box: 58×18×85 Å